Protein AF-A0A425WMM2-F1 (afdb_monomer_lite)

Radius of gyration: 16.97 Å; chains: 1; bounding box: 45×38×42 Å

Foldseek 3Di:
DDDPDDCPVLPAQAEAEDAPDPVLVVVLVVLLVVLVVCVVVVNDPDHVVVSVVSYHYDNDLLVRAPPDQEAEAEDDPDLVVLLVVQVSNLVRHDPNYAYEYQDPPVSQVSRDHPDPVRYHYDHPDPPPPPPPDD

Secondary structure (DSSP, 8-state):
---------TTS-EEEE--SSTHHHHHHHHHHHHHHHHHHTT--SS-HHHHHTTEEEES-HHHHHTT-SEEEE---S-HHHHHHHHHHHHHHS-TT-EEEEES-HHHHHHS--S-GGGEEEE-SS---------

Sequence (134 aa):
MQPPCSLLCVAMRCTFWEGPKLGLDLGVKALTHDLETFEANSMLREPKRGILARITPSRDNLTAFQGVDFVLEPAIEDLAAKRTIFAEVEESVGDGVAIATNTSADAARRTHCRRRSRRFGYSSTPYLSTSAKI

Structure (mmCIF, N/CA/C/O backbone):
data_AF-A0A425WMM2-F1
#
_entry.id   AF-A0A425WMM2-F1
#
loop_
_atom_site.group_PDB
_atom_site.id
_atom_site.type_symbol
_atom_site.label_atom_id
_atom_site.label_alt_id
_atom_site.label_comp_id
_atom_site.label_asym_id
_atom_site.label_entity_id
_atom_site.label_seq_id
_atom_site.pdbx_PDB_ins_code
_atom_site.Cartn_x
_atom_site.Cartn_y
_atom_site.Cartn_z
_atom_site.occupancy
_atom_site.B_iso_or_equiv
_atom_site.auth_seq_id
_atom_site.auth_comp_id
_atom_site.auth_asym_id
_atom_site.auth_atom_id
_atom_site.pdbx_PDB_model_num
ATOM 1 N N . MET A 1 1 ? 20.823 -26.207 -6.112 1.00 34.72 1 MET A N 1
ATOM 2 C CA . MET A 1 1 ? 20.910 -24.765 -6.417 1.00 34.72 1 MET A CA 1
ATOM 3 C C . MET A 1 1 ? 19.537 -24.168 -6.133 1.00 34.72 1 MET A C 1
ATOM 5 O O . MET A 1 1 ? 18.627 -24.383 -6.921 1.00 34.72 1 MET A O 1
ATOM 9 N N . GLN A 1 2 ? 19.327 -23.588 -4.946 1.00 26.52 2 GLN A N 1
ATOM 10 C CA . GLN A 1 2 ? 18.055 -22.928 -4.628 1.00 26.52 2 GLN A CA 1
ATOM 11 C C . GLN A 1 2 ? 18.002 -21.588 -5.376 1.00 26.52 2 GLN A C 1
ATOM 13 O O . GLN A 1 2 ? 19.021 -20.894 -5.400 1.00 26.52 2 GLN A O 1
ATOM 18 N N . PRO A 1 3 ? 16.877 -21.225 -6.016 1.00 27.31 3 PRO A N 1
ATOM 19 C CA . PRO A 1 3 ? 16.743 -19.899 -6.601 1.00 27.31 3 PRO A CA 1
ATOM 20 C C . PRO A 1 3 ? 16.825 -18.849 -5.479 1.00 27.31 3 PRO A C 1
ATOM 22 O O . PRO A 1 3 ? 16.350 -19.120 -4.373 1.00 27.31 3 PRO A O 1
ATOM 25 N N . PRO A 1 4 ? 17.414 -17.665 -5.723 1.00 35.22 4 PRO A N 1
ATOM 26 C CA . PRO A 1 4 ? 17.401 -16.592 -4.740 1.00 35.22 4 PRO A CA 1
ATOM 27 C C . PRO A 1 4 ? 15.944 -16.207 -4.449 1.00 35.22 4 PRO A C 1
ATOM 29 O O . PRO A 1 4 ? 15.224 -15.708 -5.314 1.00 35.22 4 PRO A O 1
ATOM 32 N N . CYS A 1 5 ? 15.494 -16.512 -3.231 1.00 25.70 5 CYS A N 1
ATOM 33 C CA . CYS A 1 5 ? 14.199 -16.109 -2.704 1.00 25.70 5 CYS A CA 1
ATOM 34 C C . CYS A 1 5 ? 14.167 -14.589 -2.515 1.00 25.70 5 CYS A C 1
ATOM 36 O O . CYS A 1 5 ? 14.525 -14.074 -1.461 1.00 25.70 5 CYS A O 1
ATOM 38 N N . SER A 1 6 ? 13.663 -13.881 -3.516 1.00 25.09 6 SER A N 1
ATOM 39 C CA . SER A 1 6 ? 12.941 -12.624 -3.338 1.00 25.09 6 SER A CA 1
ATOM 40 C C . SER A 1 6 ? 11.665 -12.732 -4.166 1.00 25.09 6 SER A C 1
ATOM 42 O O . SER A 1 6 ? 11.616 -12.428 -5.355 1.00 25.09 6 SER A O 1
ATOM 44 N N . LEU A 1 7 ? 10.618 -13.279 -3.545 1.00 27.30 7 LEU A N 1
ATOM 45 C CA . LEU A 1 7 ? 9.294 -13.374 -4.147 1.00 27.30 7 LEU A CA 1
ATOM 46 C C . LEU A 1 7 ? 8.681 -11.964 -4.193 1.00 27.30 7 LEU A C 1
ATOM 48 O O . LEU A 1 7 ? 7.844 -11.615 -3.367 1.00 27.30 7 LEU A O 1
ATOM 52 N N . LEU A 1 8 ? 9.098 -11.133 -5.149 1.00 32.97 8 LEU A N 1
ATOM 53 C CA . LEU A 1 8 ? 8.265 -10.016 -5.580 1.00 32.97 8 LEU A CA 1
ATOM 54 C C . LEU A 1 8 ? 7.071 -10.663 -6.282 1.00 32.97 8 LEU A C 1
ATOM 56 O O . LEU A 1 8 ? 7.230 -11.278 -7.336 1.00 32.97 8 LEU A O 1
ATOM 60 N N . CYS A 1 9 ? 5.889 -10.625 -5.670 1.00 36.44 9 CYS A N 1
ATOM 61 C CA . CYS A 1 9 ? 4.693 -11.204 -6.272 1.00 36.44 9 CYS A CA 1
ATOM 62 C C . CYS A 1 9 ? 4.192 -10.266 -7.379 1.00 36.44 9 CYS A C 1
ATOM 64 O O . CYS A 1 9 ? 3.233 -9.521 -7.216 1.00 36.44 9 CYS A O 1
ATOM 66 N N . VAL A 1 10 ? 4.904 -10.270 -8.507 1.00 50.56 10 VAL A N 1
ATOM 67 C CA . VAL A 1 10 ? 4.699 -9.340 -9.621 1.00 50.56 10 VAL A CA 1
ATOM 68 C C . VAL A 1 10 ? 3.315 -9.519 -10.260 1.00 50.56 10 VAL A C 1
ATOM 70 O O . VAL A 1 10 ? 2.834 -8.614 -10.925 1.00 50.56 10 VAL A O 1
ATOM 73 N N . ALA A 1 11 ? 2.645 -10.656 -10.053 1.00 61.75 11 ALA A N 1
ATOM 74 C CA . ALA A 1 11 ? 1.395 -11.006 -10.727 1.00 61.75 11 ALA A CA 1
ATOM 75 C C . ALA A 1 11 ? 0.122 -10.399 -10.106 1.00 61.75 11 ALA A C 1
ATOM 77 O O . ALA A 1 11 ? -0.922 -10.404 -10.759 1.00 61.75 11 ALA A O 1
ATOM 78 N N . MET A 1 12 ? 0.172 -9.896 -8.870 1.00 82.38 12 MET A N 1
ATOM 79 C CA . MET A 1 12 ? -1.026 -9.370 -8.210 1.00 82.38 12 MET A CA 1
ATOM 80 C C . MET A 1 12 ? -1.368 -7.964 -8.712 1.00 82.38 12 MET A C 1
ATOM 82 O O . MET A 1 12 ? -0.483 -7.153 -8.986 1.00 82.38 12 MET A O 1
ATOM 86 N N . ARG A 1 13 ? -2.670 -7.679 -8.839 1.00 87.56 13 ARG A N 1
ATOM 87 C CA . ARG A 1 13 ? -3.155 -6.302 -8.962 1.00 87.56 13 ARG A CA 1
ATOM 88 C C . ARG A 1 13 ? -3.150 -5.681 -7.578 1.00 87.56 13 ARG A C 1
ATOM 90 O O . ARG A 1 13 ? -3.689 -6.271 -6.647 1.00 87.56 13 ARG A O 1
ATOM 97 N N . CYS A 1 14 ? -2.541 -4.512 -7.462 1.00 89.44 14 CYS A N 1
ATOM 98 C CA . CYS A 1 14 ? -2.375 -3.834 -6.187 1.00 89.44 14 CYS A CA 1
ATOM 99 C C . CYS A 1 14 ? -2.937 -2.423 -6.287 1.00 89.44 14 CYS A C 1
ATOM 101 O O . CYS A 1 14 ? -2.600 -1.679 -7.209 1.00 89.44 14 CYS A O 1
ATOM 103 N N . THR A 1 15 ? -3.734 -2.038 -5.298 1.00 90.06 15 THR A N 1
ATOM 104 C CA . THR A 1 15 ? -4.137 -0.647 -5.116 1.00 90.06 15 THR A CA 1
ATOM 105 C C . THR A 1 15 ? -3.305 -0.051 -3.992 1.00 90.06 15 THR A C 1
ATOM 107 O O . THR A 1 15 ? -3.305 -0.571 -2.878 1.00 90.06 15 THR A O 1
ATOM 110 N N . PHE A 1 16 ? -2.546 1.002 -4.288 1.00 90.12 16 PHE A N 1
ATOM 111 C CA . PHE A 1 16 ? -1.791 1.735 -3.275 1.00 90.12 16 PHE A CA 1
ATOM 112 C C . PHE A 1 16 ? -2.643 2.882 -2.785 1.00 90.12 16 PHE A C 1
ATOM 114 O O . PHE A 1 16 ? -3.036 3.743 -3.569 1.00 90.12 16 PHE A O 1
ATOM 121 N N . TRP A 1 17 ? -2.919 2.874 -1.490 1.00 90.06 17 TRP A N 1
ATOM 122 C CA . TRP A 1 17 ? -3.736 3.885 -0.858 1.00 90.06 17 TRP A CA 1
ATOM 123 C C . TRP A 1 17 ? -2.923 4.698 0.135 1.00 90.06 17 TRP A C 1
ATOM 125 O O . TRP A 1 17 ? -2.207 4.155 0.977 1.00 90.06 17 TRP A O 1
ATOM 135 N N . GLU A 1 18 ? -3.075 6.009 0.042 1.00 83.00 18 GLU A N 1
ATOM 136 C CA . GLU A 1 18 ? -2.709 6.943 1.092 1.00 83.00 18 GLU A CA 1
ATOM 137 C C . GLU A 1 18 ? -3.719 8.090 1.067 1.00 83.00 18 GLU A C 1
ATOM 139 O O . GLU A 1 18 ? -4.187 8.483 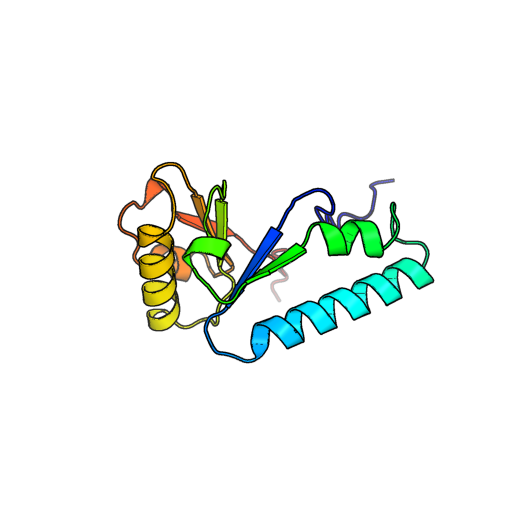-0.002 1.00 83.00 18 GLU A O 1
ATOM 144 N N . GLY A 1 19 ? -4.029 8.658 2.232 1.00 72.25 19 GLY A N 1
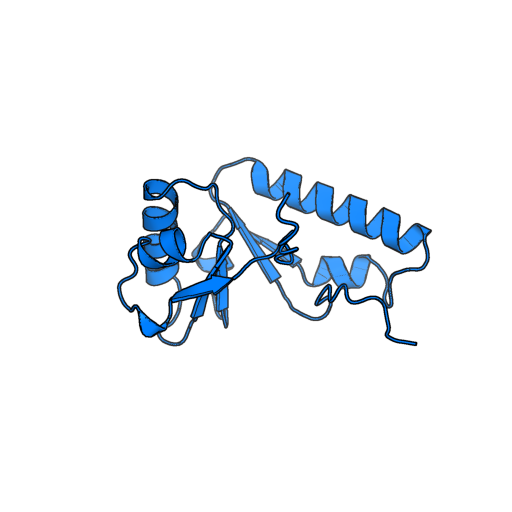ATOM 145 C CA . GLY A 1 19 ? -4.820 9.884 2.323 1.00 72.25 19 GLY A CA 1
ATOM 146 C C . GLY A 1 19 ? -4.139 11.107 1.662 1.00 72.25 19 GLY A C 1
ATOM 147 O O . GLY A 1 19 ? -3.288 10.980 0.780 1.00 72.25 19 GLY A O 1
ATOM 148 N N . PRO A 1 20 ? -4.450 12.345 2.085 1.00 61.88 20 PRO A N 1
ATOM 149 C CA . PRO A 1 20 ? -4.024 13.575 1.393 1.00 61.88 20 PRO A CA 1
ATOM 150 C C . PRO A 1 20 ? -2.515 13.911 1.490 1.00 61.88 20 PRO A C 1
ATOM 152 O O . PRO A 1 20 ? -2.117 15.057 1.300 1.00 61.88 20 PRO A O 1
ATOM 155 N N . LYS A 1 21 ? -1.655 12.940 1.809 1.00 64.94 21 LYS A N 1
ATOM 156 C CA . LYS A 1 21 ? -0.210 13.111 2.014 1.00 64.94 21 LYS A CA 1
ATOM 157 C C . LYS A 1 21 ? 0.590 12.809 0.737 1.00 64.94 21 LYS A C 1
ATOM 159 O O . LYS A 1 21 ? 0.096 12.188 -0.196 1.00 64.94 21 LYS A O 1
ATOM 164 N N . LEU A 1 22 ? 1.844 13.259 0.681 1.00 65.94 22 LEU A N 1
ATOM 165 C CA . LEU A 1 22 ? 2.714 13.136 -0.503 1.00 65.94 22 LEU A CA 1
ATOM 166 C C . LEU A 1 22 ? 3.341 11.732 -0.690 1.00 65.94 22 LEU A C 1
ATOM 168 O O . LEU A 1 22 ? 3.996 11.483 -1.700 1.00 65.94 22 LEU A O 1
ATOM 172 N N . GLY A 1 23 ? 3.186 10.816 0.269 1.00 80.62 23 GLY A N 1
ATOM 173 C CA . GLY A 1 23 ? 3.877 9.523 0.279 1.00 80.62 23 GLY A CA 1
ATOM 174 C C . GLY A 1 23 ? 3.549 8.627 -0.919 1.00 80.62 23 GLY A C 1
ATOM 175 O O . GLY A 1 23 ? 4.434 7.925 -1.399 1.00 80.62 23 GLY A O 1
ATOM 176 N N . LEU A 1 24 ? 2.331 8.701 -1.458 1.00 85.81 24 LEU A N 1
ATOM 177 C CA . LEU A 1 24 ? 1.865 7.887 -2.577 1.00 85.81 24 LEU A CA 1
ATOM 178 C C . LEU A 1 24 ? 2.684 8.145 -3.841 1.00 85.81 24 LEU A C 1
ATOM 180 O O . LEU A 1 24 ? 3.172 7.206 -4.468 1.00 85.81 24 LEU A O 1
ATOM 184 N N . ASP A 1 25 ? 2.900 9.416 -4.176 1.00 86.31 25 ASP A N 1
ATOM 185 C CA . ASP A 1 25 ? 3.649 9.800 -5.375 1.00 86.31 25 ASP A CA 1
ATOM 186 C C . ASP A 1 25 ? 5.133 9.439 -5.220 1.00 86.31 25 ASP A C 1
ATOM 188 O O . ASP A 1 25 ? 5.767 8.956 -6.161 1.00 86.31 25 ASP A O 1
ATOM 192 N N . LEU A 1 26 ? 5.684 9.610 -4.010 1.00 87.62 26 LEU A N 1
ATOM 193 C CA . LEU A 1 26 ? 7.049 9.191 -3.684 1.00 87.62 26 LEU A CA 1
ATOM 194 C C . LEU A 1 26 ? 7.214 7.670 -3.783 1.00 87.62 26 LEU A C 1
ATOM 196 O O . LEU A 1 26 ? 8.207 7.203 -4.339 1.00 87.62 26 LEU A O 1
ATOM 200 N N . GLY A 1 27 ? 6.237 6.904 -3.297 1.00 87.69 27 GLY A N 1
ATOM 201 C CA . GLY A 1 27 ? 6.225 5.446 -3.374 1.00 87.69 27 GLY A CA 1
ATOM 202 C C . GLY A 1 27 ? 6.151 4.946 -4.815 1.00 87.69 27 GLY A C 1
ATOM 203 O O . GLY A 1 27 ? 6.942 4.091 -5.209 1.00 87.69 27 GLY A O 1
ATOM 204 N N . VAL A 1 28 ? 5.266 5.525 -5.635 1.00 89.62 28 VAL A N 1
ATOM 205 C CA . VAL A 1 28 ? 5.164 5.202 -7.070 1.00 89.62 28 VAL A CA 1
ATOM 206 C C . VAL A 1 28 ? 6.460 5.552 -7.806 1.00 89.62 28 VAL A C 1
ATOM 208 O O . VAL A 1 28 ? 6.923 4.776 -8.647 1.00 89.62 28 VAL A O 1
ATOM 211 N N . LYS A 1 29 ? 7.090 6.685 -7.471 1.00 89.75 29 LYS A N 1
ATOM 212 C CA . LYS A 1 29 ? 8.386 7.076 -8.038 1.00 89.75 29 LYS A CA 1
ATOM 213 C C . LYS A 1 29 ? 9.497 6.093 -7.660 1.00 89.75 29 LYS A C 1
ATOM 215 O O . LYS A 1 29 ? 10.242 5.677 -8.544 1.00 89.75 29 LYS A O 1
ATOM 220 N N . ALA A 1 30 ? 9.599 5.712 -6.386 1.00 90.56 30 ALA A N 1
ATOM 221 C CA . ALA A 1 30 ? 10.597 4.752 -5.911 1.00 90.56 30 ALA A CA 1
ATOM 222 C C . ALA A 1 30 ? 10.429 3.386 -6.591 1.00 90.56 30 ALA A C 1
ATOM 224 O O . ALA A 1 30 ? 11.377 2.857 -7.160 1.00 90.56 30 ALA A O 1
ATOM 225 N N . LEU A 1 31 ? 9.195 2.882 -6.653 1.00 91.06 31 LEU A N 1
ATOM 226 C CA . LEU A 1 31 ? 8.870 1.650 -7.364 1.00 91.06 31 LEU A CA 1
ATOM 227 C C . LEU A 1 31 ? 9.273 1.708 -8.844 1.00 91.06 31 LEU A C 1
ATOM 229 O O . LEU A 1 31 ? 9.829 0.751 -9.377 1.00 91.06 31 LEU A O 1
ATOM 233 N N . THR A 1 32 ? 8.976 2.819 -9.522 1.00 93.38 32 THR A N 1
ATOM 234 C CA . THR A 1 32 ? 9.328 2.993 -10.939 1.00 93.38 32 THR A CA 1
ATOM 235 C C . THR A 1 32 ? 10.843 2.932 -11.128 1.00 93.38 32 THR A C 1
ATOM 237 O O . THR A 1 32 ? 11.317 2.228 -12.017 1.00 93.38 32 THR A O 1
ATOM 240 N N . HIS A 1 33 ? 11.595 3.603 -10.254 1.00 94.44 33 HIS A N 1
ATOM 241 C CA . HIS A 1 33 ? 13.055 3.598 -10.267 1.00 94.44 33 HIS A CA 1
ATOM 242 C C . HIS A 1 33 ? 13.653 2.201 -10.015 1.00 94.44 33 HIS A C 1
ATOM 244 O O . HIS A 1 33 ? 14.580 1.779 -10.713 1.00 94.44 33 HIS A O 1
ATOM 250 N N . ASP A 1 34 ? 13.093 1.445 -9.068 1.00 94.38 34 ASP A N 1
ATOM 251 C CA . ASP A 1 34 ? 13.521 0.070 -8.792 1.00 94.38 34 ASP A CA 1
ATOM 252 C C . ASP A 1 34 ? 13.269 -0.841 -10.002 1.00 94.38 34 ASP A C 1
ATOM 254 O O . ASP A 1 34 ? 14.138 -1.620 -10.398 1.00 94.38 34 ASP A O 1
ATOM 258 N N . LEU A 1 35 ? 12.106 -0.707 -10.652 1.00 94.69 35 LEU A N 1
ATOM 259 C CA . LEU A 1 35 ? 11.786 -1.471 -11.859 1.00 94.69 35 LEU A CA 1
ATOM 260 C C . LEU A 1 35 ? 12.688 -1.110 -13.044 1.00 94.69 35 LEU A C 1
ATOM 262 O O . LEU A 1 35 ? 13.053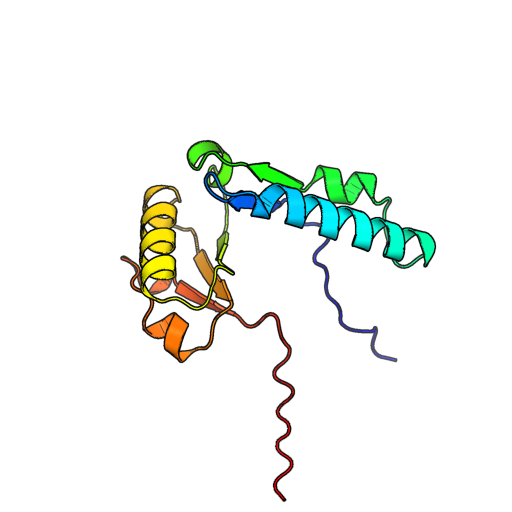 -2.001 -13.807 1.00 94.69 35 LEU A O 1
ATOM 266 N N . GLU A 1 36 ? 13.074 0.157 -13.204 1.00 95.81 36 GLU A N 1
ATOM 267 C CA . GLU A 1 36 ? 14.076 0.568 -14.197 1.00 95.81 36 GLU A CA 1
ATOM 268 C C . GLU A 1 36 ? 15.427 -0.100 -13.936 1.00 95.81 36 GLU A C 1
ATOM 270 O O . GLU A 1 36 ? 16.045 -0.635 -14.858 1.00 95.81 36 GLU A O 1
ATOM 275 N N . THR A 1 37 ? 15.850 -0.129 -12.672 1.00 95.62 37 THR A N 1
ATOM 276 C CA . THR A 1 37 ? 17.087 -0.791 -12.256 1.00 95.62 37 THR A CA 1
ATOM 277 C C . THR A 1 37 ? 17.026 -2.293 -12.541 1.00 95.62 37 THR A C 1
ATOM 279 O O . THR A 1 37 ? 17.957 -2.851 -13.122 1.00 95.62 37 THR A O 1
ATOM 282 N N . PHE A 1 38 ? 15.929 -2.970 -12.199 1.00 95.69 38 PHE A N 1
ATOM 283 C CA . PHE A 1 38 ? 15.769 -4.405 -12.458 1.00 95.69 38 PHE A CA 1
ATOM 284 C C . PHE A 1 38 ? 15.678 -4.739 -13.948 1.00 95.69 38 PHE A C 1
ATOM 286 O O . PHE A 1 38 ? 16.202 -5.770 -14.373 1.00 95.69 38 PHE A O 1
ATOM 293 N N . GLU A 1 39 ? 15.049 -3.878 -14.749 1.00 95.19 39 GLU A N 1
ATOM 294 C CA . GLU A 1 39 ? 14.996 -4.021 -16.206 1.00 95.19 39 GLU A CA 1
ATOM 295 C C . GLU A 1 39 ? 16.398 -3.902 -16.818 1.00 95.19 39 GLU A C 1
ATOM 297 O O . GLU A 1 39 ? 16.811 -4.784 -17.570 1.00 95.19 39 GLU A O 1
ATOM 302 N N . ALA A 1 40 ? 17.169 -2.878 -16.429 1.00 96.31 40 ALA A N 1
ATOM 303 C CA . ALA A 1 40 ? 18.542 -2.669 -16.898 1.00 96.31 40 ALA A CA 1
ATOM 304 C C . ALA A 1 40 ? 19.477 -3.842 -16.552 1.00 96.31 40 ALA A C 1
ATOM 306 O O . ALA A 1 40 ? 20.395 -4.153 -17.309 1.00 96.31 40 ALA A O 1
ATOM 307 N N . ASN A 1 41 ? 19.215 -4.527 -15.437 1.00 97.00 41 ASN A N 1
ATOM 308 C CA . ASN A 1 41 ? 19.975 -5.695 -14.990 1.00 97.00 41 ASN A CA 1
ATOM 309 C C . ASN A 1 41 ? 19.388 -7.038 -15.471 1.00 97.00 41 ASN A C 1
ATOM 311 O O . ASN A 1 41 ? 19.829 -8.090 -15.015 1.00 97.00 41 ASN A O 1
ATOM 315 N N . SER A 1 42 ? 18.405 -7.036 -16.383 1.00 94.56 42 SER A N 1
ATOM 316 C CA . SER A 1 42 ? 17.760 -8.257 -16.910 1.00 94.56 42 SER A CA 1
ATOM 317 C C . SER A 1 42 ? 17.171 -9.177 -15.825 1.00 94.56 42 SER A C 1
ATOM 319 O O . SER A 1 42 ? 17.141 -10.398 -15.970 1.00 94.56 42 SER A O 1
ATOM 321 N N . MET A 1 43 ? 16.696 -8.596 -14.720 1.00 94.19 43 MET A N 1
ATOM 322 C CA . MET A 1 43 ? 16.128 -9.330 -13.580 1.00 94.19 43 MET A CA 1
ATOM 323 C C . MET A 1 43 ? 14.609 -9.527 -13.689 1.00 94.19 43 MET A C 1
ATOM 325 O O . MET A 1 43 ? 14.028 -10.317 -12.942 1.00 94.19 43 MET A O 1
ATOM 329 N N . LEU A 1 44 ? 13.949 -8.810 -14.603 1.00 90.25 44 LEU A N 1
ATOM 330 C CA . LEU A 1 44 ? 12.505 -8.898 -14.806 1.00 90.25 44 LEU A CA 1
ATOM 331 C C . LEU A 1 44 ? 12.137 -10.034 -15.766 1.00 90.25 44 LEU A C 1
ATOM 333 O O . LEU A 1 44 ? 12.784 -10.251 -16.786 1.00 90.25 44 LEU A O 1
ATOM 337 N N . ARG A 1 45 ? 11.039 -10.730 -15.458 1.00 90.88 45 ARG A N 1
ATOM 338 C CA . ARG A 1 45 ? 10.459 -11.772 -16.327 1.00 90.88 45 ARG A CA 1
ATOM 339 C C . ARG A 1 45 ? 9.457 -11.226 -17.347 1.00 90.88 45 ARG A C 1
ATOM 341 O O . ARG A 1 45 ? 9.041 -11.949 -18.243 1.00 90.88 45 ARG A O 1
ATOM 348 N N . GLU A 1 46 ? 9.051 -9.972 -17.192 1.00 91.31 46 GLU A N 1
ATOM 349 C CA . GLU A 1 46 ? 8.127 -9.259 -18.069 1.00 91.31 46 GLU A CA 1
ATOM 350 C C . GLU A 1 46 ? 8.528 -7.773 -18.141 1.00 91.31 46 GLU A C 1
ATOM 352 O O . GLU A 1 46 ? 9.252 -7.302 -17.261 1.00 91.31 46 GLU A O 1
ATOM 357 N N . PRO A 1 47 ? 8.065 -7.007 -19.145 1.00 92.88 47 PRO A N 1
ATOM 358 C CA . PRO A 1 47 ? 8.400 -5.588 -19.254 1.00 92.88 47 PRO A CA 1
ATOM 359 C C . PRO A 1 47 ? 7.893 -4.782 -18.054 1.00 92.88 47 PRO A C 1
ATOM 361 O O . PRO A 1 47 ? 6.750 -4.977 -17.626 1.00 92.88 47 PRO A O 1
ATOM 364 N N . LYS A 1 48 ? 8.661 -3.784 -17.588 1.00 93.38 48 LYS A N 1
ATOM 365 C CA . LYS A 1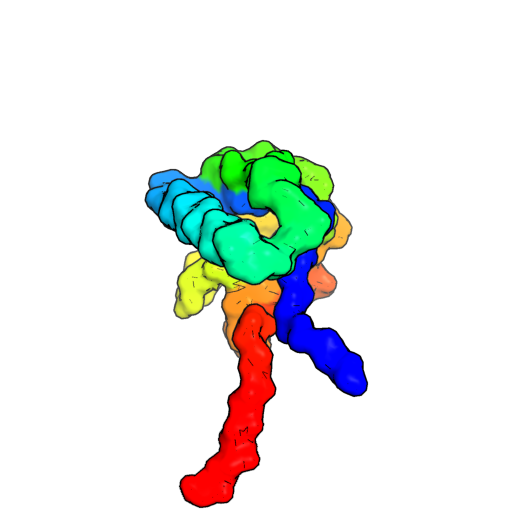 48 ? 8.259 -2.937 -16.442 1.00 93.38 48 LYS A CA 1
ATOM 366 C C . LYS A 1 48 ? 6.867 -2.322 -16.599 1.00 93.38 48 LYS A C 1
ATOM 368 O O . LYS A 1 48 ? 6.110 -2.214 -15.639 1.00 93.38 48 LYS A O 1
ATOM 373 N N . ARG A 1 49 ? 6.497 -1.968 -17.836 1.00 93.69 49 ARG A N 1
ATOM 374 C CA . ARG A 1 49 ? 5.190 -1.384 -18.169 1.00 93.69 49 ARG A CA 1
ATOM 375 C C . ARG A 1 49 ? 4.033 -2.322 -17.817 1.00 93.69 49 ARG A C 1
ATOM 377 O O . ARG A 1 49 ? 2.992 -1.844 -17.384 1.00 93.69 49 ARG A O 1
ATOM 384 N N . GLY A 1 50 ? 4.206 -3.634 -17.995 1.00 93.00 50 GLY A N 1
ATOM 385 C CA . GLY A 1 50 ? 3.191 -4.628 -17.635 1.00 93.00 50 GLY A CA 1
ATOM 386 C C . GLY A 1 50 ? 2.980 -4.711 -16.124 1.00 93.00 50 GLY A C 1
ATOM 387 O O . GLY A 1 50 ? 1.842 -4.787 -15.665 1.00 93.00 50 GLY A O 1
ATOM 388 N N . ILE A 1 51 ? 4.072 -4.602 -15.364 1.00 92.62 51 ILE A N 1
ATOM 389 C CA . ILE A 1 51 ? 4.070 -4.583 -13.898 1.00 92.62 51 ILE A CA 1
ATOM 390 C C . ILE A 1 51 ? 3.357 -3.334 -13.379 1.00 92.62 51 ILE A C 1
ATOM 392 O O . ILE A 1 51 ? 2.411 -3.441 -12.602 1.00 92.62 51 ILE A O 1
ATOM 396 N N . LEU A 1 52 ? 3.760 -2.155 -13.860 1.00 92.38 52 LEU A N 1
ATOM 397 C CA . LEU A 1 52 ? 3.164 -0.879 -13.458 1.00 92.38 52 LEU A CA 1
ATOM 398 C C . LEU A 1 52 ? 1.675 -0.788 -13.816 1.00 92.38 52 LEU A C 1
ATOM 400 O O . LEU A 1 52 ? 0.903 -0.223 -13.053 1.00 92.38 52 LEU A O 1
ATOM 404 N N . ALA A 1 53 ? 1.244 -1.402 -14.923 1.00 93.25 53 ALA A N 1
ATOM 405 C CA . ALA A 1 53 ? -0.166 -1.427 -15.319 1.00 93.25 53 ALA A CA 1
ATOM 406 C C . ALA A 1 53 ? -1.080 -2.190 -14.339 1.00 93.25 53 ALA A C 1
ATOM 408 O O . ALA A 1 53 ? -2.300 -2.059 -14.417 1.00 93.25 53 ALA A O 1
ATOM 409 N N . ARG A 1 54 ? -0.522 -2.996 -13.425 1.00 91.69 54 ARG A N 1
ATOM 410 C CA . ARG A 1 54 ? -1.281 -3.686 -12.368 1.00 91.69 54 ARG A CA 1
ATOM 411 C C . ARG A 1 54 ? -1.389 -2.881 -11.075 1.00 91.69 54 ARG A C 1
ATOM 413 O O . ARG A 1 54 ? -2.062 -3.335 -10.151 1.00 91.69 54 ARG A O 1
ATOM 420 N N . ILE A 1 55 ? -0.737 -1.723 -11.000 1.00 90.75 55 ILE A N 1
ATOM 421 C CA . ILE A 1 55 ? -0.641 -0.915 -9.788 1.00 90.75 55 ILE A CA 1
ATOM 422 C C . ILE A 1 55 ? -1.475 0.343 -9.973 1.00 90.75 55 ILE A C 1
ATOM 424 O O . ILE A 1 55 ? -1.226 1.148 -10.866 1.00 90.75 55 ILE A O 1
ATOM 428 N N . THR A 1 56 ? -2.483 0.499 -9.121 1.00 91.19 56 THR A N 1
ATOM 429 C CA . THR A 1 56 ? -3.391 1.647 -9.146 1.00 91.19 56 THR A CA 1
ATOM 430 C C . THR A 1 56 ? -3.153 2.495 -7.901 1.00 91.19 56 THR A C 1
ATOM 432 O O . THR A 1 56 ? -3.502 2.062 -6.805 1.00 91.19 56 THR A O 1
ATOM 435 N N . PRO A 1 57 ? -2.537 3.681 -8.005 1.00 89.94 57 PRO A N 1
ATOM 436 C CA . PRO A 1 57 ? -2.511 4.620 -6.893 1.00 89.94 57 PRO A CA 1
ATOM 437 C C . PRO A 1 57 ? -3.900 5.248 -6.715 1.00 89.94 57 PRO A C 1
ATOM 439 O O . PRO A 1 57 ? -4.506 5.707 -7.681 1.00 89.94 57 PRO A O 1
ATOM 442 N N . SER A 1 58 ? -4.400 5.290 -5.482 1.00 88.88 58 SER A N 1
ATOM 443 C CA . SER A 1 58 ? -5.657 5.948 -5.127 1.00 88.88 58 SER A CA 1
ATOM 444 C C . SER A 1 58 ? -5.500 6.765 -3.849 1.00 88.88 58 SER A C 1
ATOM 446 O O . SER A 1 58 ? -4.831 6.353 -2.905 1.00 88.88 58 SER A O 1
ATOM 448 N N . ARG A 1 59 ? -6.167 7.919 -3.809 1.00 86.12 59 ARG A N 1
ATOM 449 C CA . ARG A 1 59 ? -6.332 8.745 -2.599 1.00 86.12 59 ARG A CA 1
ATOM 450 C C . ARG A 1 59 ? -7.750 8.687 -2.040 1.00 86.12 59 ARG A C 1
ATOM 452 O O . ARG A 1 59 ? -8.026 9.251 -0.988 1.00 86.12 59 ARG A O 1
ATOM 459 N N . ASP A 1 60 ? -8.640 8.030 -2.775 1.00 85.19 60 ASP A N 1
ATOM 460 C CA . ASP A 1 60 ? -10.038 7.846 -2.431 1.00 85.19 60 ASP A CA 1
ATOM 461 C C . ASP A 1 60 ? -10.248 6.434 -1.876 1.00 85.19 60 ASP A C 1
ATOM 463 O O . ASP A 1 60 ? -9.847 5.445 -2.500 1.00 85.19 60 ASP A O 1
ATOM 467 N N . ASN A 1 61 ? -10.876 6.347 -0.704 1.00 80.69 61 ASN A N 1
ATOM 468 C CA . ASN A 1 61 ? -11.083 5.087 0.011 1.00 80.69 61 ASN A CA 1
ATOM 469 C C . ASN A 1 61 ? -12.024 4.154 -0.742 1.00 80.69 61 ASN A C 1
ATOM 471 O O . ASN A 1 61 ? -11.751 2.960 -0.844 1.00 80.69 61 ASN A O 1
ATOM 475 N N . LEU A 1 62 ? -13.121 4.692 -1.281 1.00 80.50 62 LEU A N 1
ATOM 476 C CA . LEU A 1 62 ? -14.125 3.889 -1.978 1.00 80.50 62 LEU A CA 1
ATOM 477 C C . LEU A 1 62 ? -13.496 3.192 -3.181 1.00 80.50 62 LEU A C 1
ATOM 479 O O . LEU A 1 62 ? -13.643 1.986 -3.344 1.00 80.50 62 LEU A O 1
ATOM 483 N N . THR A 1 63 ? -12.715 3.936 -3.961 1.00 82.44 63 THR A N 1
ATOM 484 C CA . THR A 1 63 ? -11.955 3.401 -5.092 1.00 82.44 63 THR A CA 1
ATOM 485 C C . THR A 1 63 ? -10.863 2.433 -4.635 1.00 82.44 63 THR A C 1
ATOM 487 O O . THR A 1 63 ? -10.611 1.428 -5.296 1.00 82.44 63 THR A O 1
ATOM 490 N N . ALA A 1 64 ? -10.204 2.710 -3.505 1.00 86.06 64 ALA A N 1
ATOM 491 C CA . ALA A 1 64 ? -9.082 1.907 -3.031 1.00 86.06 64 ALA A CA 1
ATOM 492 C C . ALA A 1 64 ? -9.478 0.510 -2.536 1.00 86.06 64 ALA A C 1
ATOM 494 O O . ALA A 1 64 ? -8.744 -0.452 -2.763 1.00 86.06 64 ALA A O 1
ATOM 495 N N . PHE A 1 65 ? -10.618 0.411 -1.852 1.00 87.56 65 PHE A N 1
ATOM 496 C CA . PHE A 1 65 ? -11.035 -0.794 -1.134 1.00 87.56 65 PHE A CA 1
ATOM 497 C C . PHE A 1 65 ? -12.129 -1.595 -1.850 1.00 87.56 65 PHE A C 1
ATOM 499 O O . PHE A 1 65 ? -12.497 -2.682 -1.398 1.00 87.56 65 PHE A O 1
ATOM 506 N N . GLN A 1 66 ? -12.641 -1.109 -2.983 1.00 86.56 66 GLN A N 1
ATOM 507 C CA . GLN A 1 66 ? -13.664 -1.819 -3.741 1.00 86.56 66 GLN A CA 1
ATOM 508 C C . GLN A 1 66 ? -13.143 -3.168 -4.261 1.00 86.56 66 GLN A C 1
ATOM 510 O O . GLN A 1 66 ? -12.256 -3.230 -5.109 1.00 86.56 66 GLN A O 1
ATOM 515 N N . GLY A 1 67 ? -13.749 -4.260 -3.785 1.00 86.25 67 GLY A N 1
ATOM 516 C CA . GLY A 1 67 ? -13.477 -5.612 -4.282 1.00 86.25 67 GLY A CA 1
ATOM 517 C C . GLY A 1 67 ? -12.105 -6.176 -3.904 1.00 86.25 67 GLY A C 1
ATOM 518 O O . GLY A 1 67 ? -11.649 -7.104 -4.564 1.00 86.25 67 GLY A O 1
ATOM 519 N N . VAL A 1 68 ? -11.442 -5.632 -2.877 1.00 90.38 68 VAL A N 1
ATOM 520 C CA . VAL A 1 68 ? -10.158 -6.164 -2.395 1.00 90.38 68 VAL A CA 1
ATOM 521 C C . VAL A 1 68 ? -10.344 -7.480 -1.636 1.00 90.38 68 VAL A C 1
ATOM 523 O O . VAL A 1 68 ? -11.271 -7.620 -0.840 1.00 90.38 68 VAL A O 1
ATOM 526 N N . ASP A 1 69 ? -9.427 -8.425 -1.839 1.00 90.50 69 ASP A N 1
ATOM 527 C CA . ASP A 1 69 ? -9.419 -9.710 -1.123 1.00 90.50 69 ASP A CA 1
ATOM 528 C C . ASP A 1 69 ? -8.738 -9.605 0.254 1.00 90.50 69 ASP A C 1
ATOM 530 O O . ASP A 1 69 ? -9.137 -10.252 1.226 1.00 90.50 69 ASP A O 1
ATOM 534 N N . PHE A 1 70 ? -7.700 -8.770 0.349 1.00 90.50 70 PHE A N 1
ATOM 535 C CA . PHE A 1 70 ? -6.965 -8.483 1.578 1.00 90.50 70 PHE A CA 1
ATOM 536 C C . PHE A 1 70 ? -6.324 -7.090 1.527 1.00 90.50 70 PHE A C 1
ATOM 538 O O . PHE A 1 70 ? -6.118 -6.522 0.456 1.00 90.50 70 PHE A O 1
ATOM 545 N N . VAL A 1 71 ? -5.980 -6.552 2.696 1.00 89.50 71 VAL A N 1
ATOM 546 C CA . VAL A 1 71 ? -5.304 -5.260 2.859 1.00 89.50 71 VAL A CA 1
ATOM 547 C C . VAL A 1 71 ? -3.984 -5.459 3.592 1.00 89.50 71 VAL A C 1
ATOM 549 O O . VAL A 1 71 ? -3.925 -6.181 4.587 1.00 89.50 71 VAL A O 1
ATOM 552 N N . LEU A 1 72 ? -2.931 -4.796 3.114 1.00 89.88 72 LEU A N 1
ATOM 553 C CA . LEU A 1 72 ? -1.638 -4.712 3.787 1.00 89.88 72 LEU A CA 1
ATOM 554 C C . LEU A 1 72 ? -1.421 -3.283 4.294 1.00 89.88 72 LEU A C 1
ATOM 556 O O . LEU A 1 72 ? -1.454 -2.336 3.514 1.00 89.88 72 LEU A O 1
ATOM 560 N N . GLU A 1 73 ? -1.176 -3.132 5.590 1.00 86.75 73 GLU A N 1
ATOM 561 C CA . GLU A 1 73 ? -0.944 -1.850 6.255 1.00 86.75 73 GLU A CA 1
ATOM 562 C C . GLU A 1 73 ? 0.509 -1.764 6.754 1.00 86.75 73 GLU A C 1
ATOM 564 O O . GLU A 1 73 ? 0.859 -2.388 7.759 1.00 86.75 73 GLU A O 1
ATOM 569 N N . PRO A 1 74 ? 1.375 -0.999 6.067 1.00 85.31 74 PRO A N 1
ATOM 570 C CA . PRO A 1 74 ? 2.703 -0.657 6.564 1.00 85.31 74 PRO A CA 1
ATOM 571 C C . PRO A 1 74 ? 2.829 0.849 6.868 1.00 85.31 74 PRO A C 1
ATOM 573 O O . PRO A 1 74 ? 3.744 1.510 6.383 1.00 85.31 74 PRO A O 1
ATOM 576 N N . ALA A 1 75 ? 1.910 1.428 7.642 1.00 82.12 75 ALA A N 1
ATOM 577 C CA . ALA A 1 75 ? 2.054 2.792 8.145 1.00 82.12 75 ALA A CA 1
ATOM 578 C C . ALA A 1 75 ? 3.083 2.860 9.278 1.00 82.12 75 ALA A C 1
ATOM 580 O O . ALA A 1 75 ? 3.531 1.839 9.815 1.00 82.12 75 ALA A O 1
ATOM 581 N N . ILE A 1 76 ? 3.422 4.097 9.651 1.00 80.62 76 ILE A N 1
ATOM 582 C CA . ILE A 1 76 ? 4.345 4.412 10.743 1.00 80.62 76 ILE A CA 1
ATOM 583 C C . ILE A 1 76 ? 4.018 3.619 12.013 1.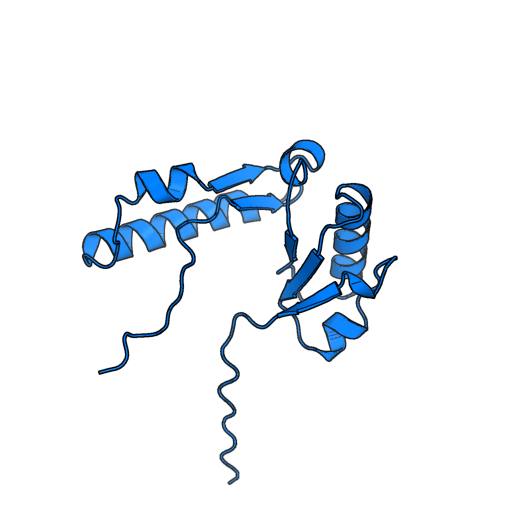00 80.62 76 ILE A C 1
ATOM 585 O O . ILE A 1 76 ? 2.858 3.306 12.291 1.00 80.62 76 ILE A O 1
ATOM 589 N N . GLU A 1 77 ? 5.051 3.321 12.799 1.00 81.69 77 GLU A N 1
ATOM 590 C CA . GLU A 1 77 ? 4.945 2.562 14.048 1.00 81.69 77 GLU A CA 1
ATOM 591 C C . GLU A 1 77 ? 4.374 3.435 15.182 1.00 81.69 77 GLU A C 1
ATOM 593 O O . GLU A 1 77 ? 5.005 3.685 16.206 1.00 81.69 77 GLU A O 1
ATOM 598 N N . ASP A 1 78 ? 3.155 3.929 14.966 1.00 83.69 78 ASP A N 1
ATOM 599 C CA . ASP A 1 78 ? 2.346 4.672 15.920 1.00 83.69 78 ASP A CA 1
ATOM 600 C C . ASP A 1 78 ? 0.995 3.972 16.102 1.00 83.69 78 ASP A C 1
ATOM 602 O O . ASP A 1 78 ? 0.225 3.760 15.160 1.00 83.69 78 ASP A O 1
ATOM 606 N N . LEU A 1 79 ? 0.696 3.591 17.343 1.00 83.75 79 LEU A N 1
ATOM 607 C CA . LEU A 1 79 ? -0.475 2.773 17.642 1.00 83.75 79 LEU A CA 1
ATOM 608 C C . LEU A 1 79 ? -1.792 3.532 17.425 1.00 83.75 79 LEU A C 1
ATOM 610 O O . LEU A 1 79 ? -2.802 2.909 17.093 1.00 83.75 79 LEU A O 1
ATOM 614 N N . ALA A 1 80 ? -1.804 4.852 17.631 1.00 85.06 80 ALA A N 1
ATOM 615 C CA . ALA A 1 80 ? -2.995 5.664 17.409 1.00 85.06 80 ALA A CA 1
ATOM 616 C C . ALA A 1 80 ? -3.302 5.763 15.909 1.00 85.06 80 ALA A C 1
ATOM 618 O O . ALA A 1 80 ? -4.422 5.464 15.501 1.00 85.06 80 ALA A O 1
ATOM 619 N N . ALA A 1 81 ? -2.292 6.057 15.088 1.00 84.25 81 ALA A N 1
ATOM 620 C CA . ALA A 1 81 ? -2.394 6.076 13.636 1.00 84.25 81 ALA A CA 1
ATOM 621 C C . ALA A 1 81 ? -2.878 4.728 13.085 1.00 84.25 81 ALA A C 1
ATOM 623 O O . ALA A 1 81 ? -3.838 4.695 12.318 1.00 84.25 81 ALA A O 1
ATOM 624 N N . LYS A 1 82 ? -2.292 3.608 13.533 1.00 83.00 82 LYS A N 1
ATOM 625 C CA . LYS A 1 82 ? -2.720 2.264 13.105 1.00 83.00 82 LYS A CA 1
ATOM 626 C C . LYS A 1 82 ? -4.172 1.973 13.467 1.00 83.00 82 LYS A C 1
ATOM 628 O O . LYS A 1 82 ? -4.895 1.407 12.660 1.00 83.00 82 LYS A O 1
ATOM 633 N N . ARG A 1 83 ? -4.632 2.375 14.656 1.00 86.38 83 ARG A N 1
ATOM 634 C CA . ARG A 1 83 ? -6.041 2.206 15.054 1.00 86.38 83 ARG A CA 1
ATOM 635 C C . ARG A 1 83 ? -6.990 2.998 14.161 1.00 86.38 83 ARG A C 1
ATOM 637 O O . ARG A 1 83 ? -8.021 2.453 13.782 1.00 86.38 83 ARG A O 1
ATOM 644 N N . THR A 1 84 ? -6.637 4.236 13.824 1.00 86.38 84 THR A N 1
ATOM 645 C CA . THR A 1 84 ? -7.425 5.064 12.903 1.00 86.38 84 THR A CA 1
ATOM 646 C C . THR A 1 84 ? -7.501 4.420 11.521 1.00 86.38 84 THR A C 1
ATOM 648 O O . THR A 1 84 ? -8.597 4.223 11.011 1.00 86.38 84 THR A O 1
ATOM 651 N N . ILE A 1 85 ? -6.359 3.998 10.969 1.00 86.12 85 ILE A N 1
ATOM 652 C CA . ILE A 1 85 ? -6.296 3.341 9.656 1.00 86.12 85 ILE A CA 1
ATOM 653 C C . ILE A 1 85 ? -7.109 2.044 9.653 1.00 86.12 85 ILE A C 1
ATOM 655 O O . ILE A 1 85 ? -7.895 1.811 8.745 1.00 86.12 85 ILE A O 1
ATOM 659 N N . PHE A 1 86 ? -6.966 1.201 10.679 1.00 87.38 86 PHE A N 1
ATOM 660 C CA . PHE A 1 86 ? -7.726 -0.047 10.764 1.00 87.38 86 PHE A CA 1
ATOM 661 C C . PHE A 1 86 ? -9.233 0.192 10.832 1.00 87.38 86 PHE A C 1
ATOM 663 O O . PHE A 1 86 ? -9.974 -0.552 10.201 1.00 87.38 86 PHE A O 1
ATOM 670 N N . ALA A 1 87 ? -9.689 1.211 11.566 1.00 87.38 87 ALA A N 1
ATOM 671 C CA . ALA A 1 87 ? -11.108 1.552 11.619 1.00 87.38 87 ALA A CA 1
ATOM 672 C C . ALA A 1 87 ? -11.633 2.001 10.245 1.00 87.38 87 ALA A C 1
ATOM 674 O O . ALA A 1 87 ? -12.665 1.512 9.797 1.00 87.38 87 ALA A O 1
ATOM 675 N N . GLU A 1 88 ? -10.887 2.864 9.556 1.00 86.75 88 GLU A N 1
ATOM 676 C CA . GLU A 1 88 ? -11.235 3.385 8.229 1.00 86.75 88 GLU A CA 1
ATOM 677 C C . GLU A 1 88 ? -11.278 2.281 7.159 1.00 86.75 88 GLU A C 1
ATOM 679 O O . GLU A 1 88 ? -12.209 2.208 6.352 1.00 86.75 88 GLU A O 1
ATOM 684 N N . VAL A 1 89 ? -10.308 1.362 7.195 1.00 87.94 89 VAL A N 1
ATOM 685 C CA . VAL A 1 89 ? -10.285 0.185 6.320 1.00 87.94 89 VAL A CA 1
ATOM 686 C C . VAL A 1 89 ? -11.450 -0.747 6.646 1.00 87.94 89 VAL A C 1
ATOM 688 O O . VAL A 1 89 ? -12.149 -1.166 5.730 1.00 87.94 89 VAL A O 1
ATOM 691 N N . GLU A 1 90 ? -11.694 -1.064 7.923 1.00 88.75 90 GLU A N 1
ATOM 692 C CA . GLU A 1 90 ? -12.784 -1.961 8.340 1.00 88.75 90 GLU A CA 1
ATOM 693 C C . GLU A 1 90 ? -14.172 -1.452 7.932 1.00 88.75 90 GLU A C 1
ATOM 695 O O . GLU A 1 90 ? -15.055 -2.267 7.673 1.00 88.75 90 GLU A O 1
ATOM 700 N N . GLU A 1 91 ? -14.372 -0.135 7.874 1.00 89.00 91 GLU A N 1
ATOM 701 C CA . GLU A 1 91 ? -15.617 0.470 7.385 1.00 89.00 91 GLU A CA 1
ATOM 702 C C . GLU A 1 91 ? -15.756 0.394 5.859 1.00 89.00 91 GLU A C 1
ATOM 704 O O . GLU A 1 91 ? -16.874 0.399 5.344 1.00 89.00 91 GLU A O 1
ATOM 709 N N . SER A 1 92 ? -14.636 0.291 5.141 1.00 88.25 92 SER A N 1
ATOM 710 C CA . SER A 1 92 ? -14.591 0.341 3.677 1.00 88.25 92 SER A CA 1
ATOM 711 C C . SER A 1 92 ? -14.552 -1.040 3.008 1.00 88.25 92 SER A C 1
ATOM 713 O O . SER A 1 92 ? -14.912 -1.161 1.838 1.00 88.25 92 SER A O 1
ATOM 715 N N . VAL A 1 93 ? -14.108 -2.085 3.716 1.00 89.88 93 VAL A N 1
ATOM 716 C CA . VAL A 1 93 ? -13.936 -3.440 3.161 1.00 89.88 93 VAL A CA 1
ATOM 717 C C . VAL A 1 93 ? -15.060 -4.400 3.552 1.00 89.88 93 VAL A C 1
ATOM 719 O O . VAL A 1 93 ? -15.734 -4.249 4.569 1.00 89.88 93 VAL A O 1
ATOM 722 N N . GLY A 1 94 ? -15.238 -5.449 2.748 1.00 87.06 94 GLY A N 1
ATOM 723 C CA . GLY A 1 94 ? -16.221 -6.494 3.013 1.00 87.06 94 GLY A CA 1
ATOM 724 C C . GLY A 1 94 ? -15.901 -7.354 4.241 1.00 87.06 94 GLY A C 1
ATOM 725 O O . GLY A 1 94 ? -14.764 -7.480 4.697 1.00 87.06 94 GLY A O 1
ATOM 726 N N . ASP A 1 95 ? -16.921 -8.059 4.729 1.00 85.75 95 ASP A N 1
ATOM 727 C CA . ASP A 1 95 ? -16.819 -8.902 5.920 1.00 85.75 95 ASP A CA 1
ATOM 728 C C . ASP A 1 95 ? -15.916 -10.159 5.756 1.00 85.75 95 ASP A C 1
ATOM 730 O O . ASP A 1 95 ? -15.639 -10.883 6.715 1.00 85.75 95 ASP A O 1
ATOM 734 N N . GLY A 1 96 ? -15.432 -10.458 4.558 1.00 87.06 96 GLY A N 1
ATOM 735 C CA . GLY A 1 96 ? -14.471 -11.543 4.331 1.00 87.06 96 GLY A CA 1
ATOM 736 C C . GLY A 1 96 ? -13.008 -11.100 4.359 1.00 87.06 96 GLY A C 1
ATOM 737 O O . GLY A 1 96 ? -12.126 -11.952 4.385 1.00 87.06 96 GLY A O 1
ATOM 738 N N . VAL A 1 97 ? -12.744 -9.791 4.337 1.00 89.38 97 VAL A N 1
ATOM 739 C CA . VAL A 1 97 ? -11.432 -9.252 3.960 1.00 89.38 97 VAL A CA 1
ATOM 740 C C . VAL A 1 97 ? -10.442 -9.334 5.119 1.00 89.38 97 VAL A C 1
ATOM 742 O O . VAL A 1 97 ? -10.703 -8.843 6.221 1.00 89.38 97 VAL A O 1
ATOM 745 N N . ALA A 1 98 ? -9.287 -9.951 4.868 1.00 89.06 98 ALA A N 1
ATOM 746 C CA . ALA A 1 98 ? -8.185 -9.991 5.822 1.00 89.06 98 ALA A CA 1
ATOM 747 C C . ALA A 1 98 ? -7.407 -8.667 5.806 1.00 89.06 98 ALA A C 1
ATOM 749 O O . ALA A 1 98 ? -7.123 -8.121 4.744 1.00 89.06 98 ALA A O 1
ATOM 750 N N . ILE A 1 99 ? -7.018 -8.169 6.978 1.00 88.62 99 ILE A N 1
ATOM 751 C CA . ILE A 1 99 ? -6.211 -6.955 7.132 1.00 88.62 99 ILE A CA 1
ATOM 752 C C . ILE A 1 99 ? -4.931 -7.340 7.869 1.00 88.62 99 ILE A C 1
ATOM 754 O O . ILE A 1 99 ? -4.963 -7.739 9.039 1.00 88.62 99 ILE A O 1
ATOM 758 N N . ALA A 1 100 ? -3.796 -7.240 7.186 1.00 87.38 100 ALA A N 1
ATOM 759 C CA . ALA A 1 100 ? -2.496 -7.582 7.734 1.00 87.38 100 ALA A CA 1
ATOM 760 C C . ALA A 1 100 ? -1.640 -6.330 7.947 1.00 87.38 100 ALA A C 1
ATOM 762 O O . ALA A 1 100 ? -1.593 -5.458 7.087 1.00 87.38 100 ALA A O 1
ATOM 763 N N . THR A 1 101 ? -0.942 -6.241 9.077 1.00 83.31 101 THR A N 1
ATOM 764 C CA . THR A 1 101 ? -0.066 -5.106 9.410 1.00 83.31 101 THR A CA 1
ATOM 765 C C . THR A 1 101 ? 1.399 -5.532 9.449 1.00 83.31 101 THR A C 1
ATOM 767 O O . THR A 1 101 ? 1.725 -6.584 10.010 1.00 83.31 101 THR A O 1
ATOM 770 N N . ASN A 1 102 ? 2.276 -4.725 8.841 1.00 82.69 102 ASN A N 1
ATOM 771 C CA . ASN A 1 102 ? 3.728 -4.927 8.850 1.00 82.69 102 ASN A CA 1
ATOM 772 C C . ASN A 1 102 ? 4.341 -4.358 10.130 1.00 82.69 102 ASN A C 1
ATOM 774 O O . ASN A 1 102 ? 5.010 -3.326 10.115 1.00 82.69 102 ASN A O 1
ATOM 778 N N . THR A 1 103 ? 4.039 -4.975 11.259 1.00 74.62 103 THR A N 1
ATOM 779 C CA . THR A 1 103 ? 4.480 -4.496 12.567 1.00 74.62 103 THR A CA 1
ATOM 780 C C . THR A 1 103 ? 4.894 -5.674 13.440 1.00 74.62 103 THR A C 1
ATOM 782 O O . THR A 1 103 ? 4.638 -6.836 13.112 1.00 74.62 103 THR A O 1
ATOM 785 N N . SER A 1 104 ? 5.553 -5.390 14.564 1.00 71.81 104 SER A N 1
ATOM 786 C CA . SER A 1 104 ? 5.907 -6.424 15.537 1.00 71.81 104 SER A CA 1
ATOM 787 C C . SER A 1 104 ? 4.659 -7.184 16.010 1.00 71.81 104 SER A C 1
ATOM 789 O O . SER A 1 104 ? 3.561 -6.629 16.088 1.00 71.81 104 SER A O 1
ATOM 791 N N . ALA A 1 105 ? 4.814 -8.460 16.374 1.00 69.00 105 ALA A N 1
ATOM 792 C CA . ALA A 1 105 ? 3.689 -9.280 16.834 1.00 69.00 105 ALA A CA 1
ATOM 793 C C . ALA A 1 105 ? 2.923 -8.633 18.011 1.00 69.00 105 ALA A C 1
ATOM 795 O O . ALA A 1 105 ? 1.693 -8.709 18.078 1.00 69.00 105 ALA A O 1
ATOM 796 N N . ASP A 1 106 ? 3.633 -7.935 18.902 1.00 70.31 106 ASP A N 1
ATOM 797 C CA . ASP A 1 106 ? 3.033 -7.222 20.031 1.00 70.31 106 ASP A CA 1
ATOM 798 C C . ASP A 1 106 ? 2.215 -6.002 19.603 1.00 70.31 106 ASP A C 1
ATOM 800 O O . ASP A 1 106 ? 1.103 -5.796 20.101 1.00 70.31 106 ASP A O 1
ATOM 804 N N . ALA A 1 107 ? 2.724 -5.200 18.669 1.00 70.50 107 ALA A N 1
ATOM 805 C CA . ALA A 1 107 ? 1.980 -4.075 18.118 1.00 70.50 107 ALA A CA 1
ATOM 806 C C . ALA A 1 107 ? 0.740 -4.561 17.351 1.00 70.50 107 ALA A C 1
ATOM 808 O O . ALA A 1 107 ? -0.359 -4.071 17.612 1.00 70.50 107 ALA A O 1
ATOM 809 N N . ALA A 1 108 ? 0.863 -5.618 16.540 1.00 70.69 108 ALA A N 1
ATOM 810 C CA . ALA A 1 108 ? -0.262 -6.232 15.831 1.00 70.69 108 ALA A CA 1
ATOM 811 C C . ALA A 1 108 ? -1.364 -6.714 16.797 1.00 70.69 108 ALA A C 1
ATOM 813 O O . ALA A 1 108 ? -2.562 -6.524 16.552 1.00 70.69 108 ALA A O 1
ATOM 814 N N . ARG A 1 109 ? -0.980 -7.279 17.951 1.00 71.25 109 ARG A N 1
ATOM 815 C CA . ARG A 1 109 ? -1.926 -7.676 19.009 1.00 71.25 109 ARG A CA 1
ATOM 816 C C . ARG A 1 109 ? -2.664 -6.475 19.610 1.00 71.25 109 ARG A C 1
ATOM 818 O O . ARG A 1 109 ? -3.840 -6.589 19.965 1.00 71.25 109 ARG A O 1
ATOM 825 N N . ARG A 1 110 ? -1.976 -5.339 19.761 1.00 75.19 110 ARG A N 1
ATOM 826 C CA . ARG A 1 110 ? -2.469 -4.122 20.436 1.00 75.19 110 ARG A CA 1
ATOM 827 C C . ARG A 1 110 ? -3.252 -3.178 19.524 1.00 75.19 110 ARG A C 1
ATOM 829 O O . ARG A 1 110 ? -4.017 -2.352 20.045 1.00 75.19 110 ARG A O 1
ATOM 836 N N . THR A 1 111 ? -3.085 -3.285 18.209 1.00 74.88 111 THR A N 1
ATOM 837 C CA . THR A 1 111 ? -3.923 -2.587 17.229 1.00 74.88 111 THR A CA 1
ATOM 838 C C . THR A 1 111 ? -5.360 -3.051 17.417 1.00 74.88 111 THR A C 1
ATOM 840 O O . THR A 1 111 ? -5.630 -4.245 17.502 1.00 74.88 111 THR A O 1
ATOM 843 N N . HIS A 1 112 ? -6.298 -2.126 17.594 1.00 75.44 112 HIS A N 1
ATOM 844 C CA . HIS A 1 112 ? -7.705 -2.490 17.723 1.00 75.44 112 HIS A CA 1
ATOM 845 C C . HIS A 1 112 ? -8.287 -2.755 16.333 1.00 75.44 112 HIS A C 1
ATOM 847 O O . HIS A 1 112 ? -7.912 -2.097 15.374 1.00 75.44 112 HIS A O 1
ATOM 853 N N . CYS A 1 113 ? -9.182 -3.730 16.235 1.00 70.88 113 CYS A N 1
ATOM 854 C CA . CYS A 1 113 ? -9.996 -3.990 15.055 1.00 70.88 113 CYS A CA 1
ATOM 855 C C . CYS A 1 113 ? -11.235 -4.755 15.531 1.00 70.88 113 CYS A C 1
ATOM 857 O O . CYS A 1 113 ? -11.127 -5.579 16.457 1.00 70.88 113 CYS A O 1
ATOM 859 N N . ARG A 1 114 ? -12.399 -4.431 14.965 1.00 73.50 114 ARG A N 1
ATOM 860 C CA . ARG A 1 114 ? -13.714 -4.903 15.412 1.00 73.50 114 ARG A CA 1
ATOM 861 C C . ARG A 1 114 ? -13.814 -6.423 15.380 1.00 73.50 114 ARG A C 1
ATOM 863 O O . ARG A 1 114 ? -14.434 -7.006 16.268 1.00 73.50 114 ARG A O 1
ATOM 870 N N . ARG A 1 115 ? -13.177 -7.085 14.406 1.00 75.25 115 ARG A N 1
ATOM 871 C CA . ARG A 1 115 ? -13.151 -8.556 14.297 1.00 75.25 115 ARG A CA 1
ATOM 872 C C . ARG A 1 115 ? -11.723 -9.092 14.287 1.00 75.25 115 ARG A C 1
ATOM 874 O O . ARG A 1 115 ? -11.081 -9.188 13.247 1.00 75.25 115 ARG A O 1
ATOM 881 N N . ARG A 1 116 ? -11.253 -9.530 15.463 1.00 68.62 116 ARG A N 1
ATOM 882 C CA . ARG A 1 116 ? -9.892 -10.071 15.667 1.00 68.62 116 ARG A CA 1
ATOM 883 C C . ARG A 1 116 ? -9.498 -11.195 14.701 1.00 68.62 116 ARG A C 1
ATOM 885 O O . ARG A 1 116 ? -8.317 -11.312 14.411 1.00 68.62 116 ARG A O 1
ATOM 892 N N . SER A 1 117 ? -10.446 -11.988 14.197 1.00 73.38 117 SER A N 1
ATOM 893 C CA . SER A 1 117 ? -10.183 -13.083 13.249 1.00 73.38 117 SER A CA 1
ATOM 894 C C . SER A 1 117 ? -9.675 -12.626 11.877 1.00 73.38 117 SER A C 1
ATOM 896 O O . SER A 1 117 ? -9.170 -13.451 11.124 1.00 73.38 117 SER A O 1
ATOM 898 N N . ARG A 1 118 ? -9.795 -11.334 11.546 1.00 77.50 118 ARG A N 1
ATOM 899 C CA . ARG A 1 118 ? -9.338 -10.763 10.269 1.00 77.50 118 ARG A CA 1
ATOM 900 C C . ARG A 1 118 ? -7.965 -10.117 10.344 1.00 77.50 118 ARG A C 1
ATOM 902 O O . ARG A 1 118 ? -7.453 -9.687 9.317 1.00 77.50 118 ARG A O 1
ATOM 909 N N . ARG A 1 119 ? -7.392 -10.002 11.543 1.00 78.12 119 ARG A N 1
ATOM 910 C CA . ARG A 1 119 ? -6.144 -9.280 11.762 1.00 78.12 119 ARG A CA 1
ATOM 911 C C . ARG A 1 119 ? -4.963 -10.225 11.767 1.00 78.12 119 ARG A C 1
ATOM 913 O O . ARG A 1 119 ? -4.887 -11.115 12.612 1.00 78.12 119 ARG A O 1
ATOM 920 N N . PHE A 1 120 ? -3.999 -9.940 10.907 1.00 79.12 120 PHE A N 1
ATOM 921 C CA . PHE A 1 120 ? -2.758 -10.696 10.833 1.00 79.12 120 PHE A CA 1
ATOM 922 C C . PHE A 1 120 ? -1.557 -9.766 11.014 1.00 79.12 120 PHE A C 1
ATOM 924 O O . PHE A 1 120 ? -1.568 -8.616 10.587 1.00 79.12 120 PHE A O 1
ATOM 931 N N . GLY A 1 121 ? -0.519 -10.247 11.690 1.00 76.69 121 GLY A N 1
ATOM 932 C CA . GLY A 1 121 ? 0.798 -9.617 11.631 1.00 76.69 121 GLY A CA 1
ATOM 933 C C . GLY A 1 121 ? 1.597 -10.265 10.510 1.00 76.69 121 GLY A C 1
ATOM 934 O O . GLY A 1 121 ? 1.553 -11.487 10.364 1.00 76.69 121 GLY A O 1
ATOM 935 N N . TYR A 1 122 ? 2.329 -9.472 9.737 1.00 76.81 122 TYR A N 1
ATOM 936 C CA . TYR A 1 122 ? 3.364 -9.978 8.841 1.00 76.81 122 TYR A CA 1
ATOM 937 C C . TYR A 1 122 ? 4.651 -9.172 9.031 1.00 76.81 122 TYR A C 1
ATOM 939 O O . TYR A 1 122 ? 4.621 -8.073 9.572 1.00 76.81 122 TYR A O 1
ATOM 947 N N . SER A 1 123 ? 5.786 -9.737 8.624 1.00 74.44 123 SER A N 1
ATOM 948 C CA . SER A 1 123 ? 7.088 -9.069 8.683 1.00 74.44 123 SER A CA 1
ATOM 949 C C . SER A 1 123 ? 7.703 -9.082 7.294 1.00 74.44 123 SER A C 1
ATOM 951 O O . SER A 1 123 ? 7.978 -10.153 6.754 1.00 74.44 123 SER A O 1
ATOM 953 N N . SER A 1 124 ? 7.903 -7.904 6.703 1.00 67.38 124 SER A N 1
ATOM 954 C CA . SER A 1 124 ? 8.577 -7.760 5.407 1.00 67.38 124 SER A CA 1
ATOM 955 C C . SER A 1 124 ? 10.097 -7.895 5.514 1.00 67.38 124 SER A C 1
ATOM 957 O O . SER A 1 124 ? 10.762 -8.156 4.514 1.00 67.38 124 SER A O 1
ATOM 959 N N . THR A 1 125 ? 10.661 -7.730 6.714 1.00 60.47 125 THR A N 1
ATOM 960 C CA . THR A 1 125 ? 12.049 -8.086 7.002 1.00 60.47 125 THR A CA 1
ATOM 961 C C . THR A 1 125 ? 12.120 -9.571 7.359 1.00 60.47 125 THR A C 1
ATOM 963 O O . THR A 1 125 ? 11.359 -10.028 8.224 1.00 60.47 125 THR A O 1
ATOM 966 N N . PRO A 1 126 ? 13.017 -10.355 6.731 1.00 44.78 126 PRO A N 1
ATOM 967 C CA . PRO A 1 126 ? 13.320 -11.679 7.240 1.00 44.78 126 PRO A CA 1
ATOM 968 C C . PRO A 1 126 ? 13.851 -11.507 8.663 1.00 44.78 126 PRO A C 1
ATOM 970 O O . PRO A 1 126 ? 14.738 -10.687 8.905 1.00 44.78 126 PRO A O 1
ATOM 973 N N . TYR A 1 127 ? 13.297 -12.268 9.606 1.00 40.78 127 TYR A N 1
ATOM 974 C CA . TYR A 1 127 ? 13.848 -12.397 10.948 1.00 40.78 127 TYR A CA 1
ATOM 975 C C . TYR A 1 127 ? 15.205 -13.104 10.807 1.00 40.78 127 TYR A C 1
ATOM 977 O O . TYR A 1 127 ? 15.319 -14.316 10.978 1.00 40.78 127 TYR A O 1
ATOM 985 N N . LEU A 1 128 ? 16.249 -12.361 10.429 1.00 34.31 128 LEU A N 1
ATOM 986 C CA . LEU A 1 128 ? 17.622 -12.752 10.698 1.00 34.31 128 LEU A CA 1
ATOM 987 C C . LEU A 1 128 ? 17.753 -12.683 12.215 1.00 34.31 128 LEU A C 1
ATOM 989 O O . LEU A 1 128 ? 18.149 -11.676 12.790 1.00 34.31 128 LEU A O 1
ATOM 993 N N . SER A 1 129 ? 17.335 -13.764 12.868 1.00 32.72 129 SER A N 1
ATOM 994 C CA . SER A 1 129 ? 17.758 -14.081 14.217 1.00 32.72 129 SER A CA 1
ATOM 995 C C . SER A 1 129 ? 19.281 -14.176 14.162 1.00 32.72 129 SER A C 1
ATOM 997 O O . SER A 1 129 ? 19.838 -15.250 13.928 1.00 32.72 129 SER A O 1
ATOM 999 N N . THR A 1 130 ? 19.979 -13.077 14.422 1.00 34.66 130 THR A N 1
ATOM 1000 C CA . THR A 1 130 ? 21.307 -13.139 15.024 1.00 34.66 130 THR A CA 1
ATOM 1001 C C . THR A 1 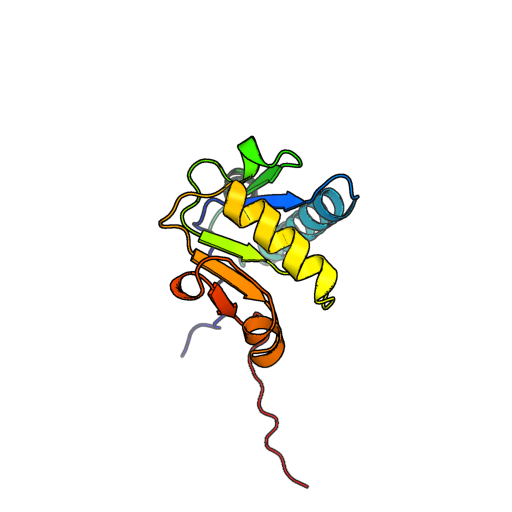130 ? 21.120 -13.595 16.469 1.00 34.66 130 THR A C 1
ATOM 1003 O O . THR A 1 130 ? 21.325 -12.862 17.428 1.00 34.66 130 THR A O 1
ATOM 1006 N N . SER A 1 131 ? 20.739 -14.863 16.630 1.00 37.09 131 SER A N 1
ATOM 1007 C CA . SER A 1 131 ? 21.152 -15.639 17.790 1.00 37.09 131 SER A CA 1
ATOM 1008 C C . SER A 1 131 ? 22.635 -15.945 17.605 1.00 37.09 131 SER A C 1
ATOM 1010 O O . SER A 1 131 ? 23.022 -17.055 17.259 1.00 37.09 131 SER A O 1
ATOM 1012 N N . ALA A 1 132 ? 23.462 -14.926 17.803 1.00 31.55 132 ALA A N 1
ATOM 1013 C CA . ALA A 1 132 ? 24.844 -15.092 18.198 1.00 31.55 132 ALA A CA 1
ATOM 1014 C C . ALA A 1 132 ? 24.957 -14.407 19.558 1.00 31.55 132 ALA A C 1
ATOM 1016 O O . ALA A 1 132 ? 25.164 -13.203 19.661 1.00 31.55 132 ALA A O 1
ATOM 1017 N N . LYS A 1 133 ? 24.729 -15.199 20.610 1.00 32.03 133 LYS A N 1
ATOM 1018 C CA . LYS A 1 133 ? 25.296 -14.914 21.924 1.00 32.03 133 LYS A CA 1
ATOM 1019 C C . LYS A 1 133 ? 26.813 -14.882 21.747 1.00 32.03 133 LYS A C 1
ATOM 1021 O O . LYS A 1 133 ? 27.348 -15.941 21.431 1.00 32.03 133 LYS A O 1
ATOM 1026 N N . ILE A 1 134 ? 27.443 -13.727 21.949 1.00 35.06 134 ILE A N 1
ATOM 1027 C CA . ILE A 1 134 ? 28.554 -13.493 22.894 1.00 35.06 134 ILE A CA 1
ATOM 1028 C C . ILE A 1 134 ? 28.401 -12.055 23.383 1.00 35.06 134 ILE A C 1
ATOM 1030 O O . ILE A 1 134 ? 28.267 -11.165 22.516 1.00 35.06 134 ILE A O 1
#

pLDDT: mean 77.31, std 19.46, range [25.09, 97.0]